Protein AF-A0A8S0H590-F1 (afdb_monomer_lite)

Structure (mmCIF, N/CA/C/O backbone):
data_AF-A0A8S0H590-F1
#
_entry.id   AF-A0A8S0H590-F1
#
loop_
_atom_site.group_PDB
_atom_site.id
_atom_site.type_symbol
_atom_site.label_atom_id
_atom_site.label_alt_id
_atom_site.label_comp_id
_atom_site.label_asym_id
_atom_site.label_entity_id
_atom_site.label_seq_id
_atom_site.pdbx_PDB_ins_code
_atom_site.Cartn_x
_atom_site.Cartn_y
_atom_site.Cartn_z
_atom_site.occupancy
_atom_site.B_iso_or_equiv
_atom_site.auth_seq_id
_atom_site.auth_comp_id
_atom_site.auth_asym_id
_atom_site.auth_atom_id
_atom_site.pdbx_PDB_model_num
ATOM 1 N N . MET A 1 1 ? -20.972 7.031 -1.057 1.00 81.00 1 MET A N 1
ATOM 2 C CA . MET A 1 1 ? -20.078 8.206 -1.105 1.00 81.00 1 MET A CA 1
ATOM 3 C C . MET A 1 1 ? -18.812 7.769 -1.802 1.00 81.00 1 MET A C 1
ATOM 5 O O . MET A 1 1 ? -18.299 6.715 -1.454 1.00 81.00 1 MET A O 1
ATOM 9 N N . GLU A 1 2 ? -18.355 8.531 -2.787 1.00 91.00 2 GLU A N 1
ATOM 10 C CA . GLU A 1 2 ? -17.164 8.202 -3.570 1.00 91.00 2 GLU A CA 1
ATOM 11 C C . GLU A 1 2 ? -16.095 9.265 -3.342 1.00 91.00 2 GLU A C 1
ATOM 13 O O . GLU A 1 2 ? -16.394 10.459 -3.308 1.00 91.00 2 GLU A O 1
ATOM 18 N N . VAL A 1 3 ? -14.852 8.824 -3.176 1.00 94.25 3 VAL A N 1
ATOM 19 C CA . VAL A 1 3 ? -13.685 9.692 -3.010 1.00 94.25 3 VAL A CA 1
ATOM 20 C C . VAL A 1 3 ? -12.567 9.208 -3.921 1.00 94.25 3 VAL A C 1
ATOM 22 O O . VAL A 1 3 ? -12.471 8.018 -4.210 1.00 94.25 3 VAL A O 1
ATOM 25 N N . ARG A 1 4 ? -11.731 10.136 -4.392 1.00 93.62 4 ARG A N 1
ATOM 26 C CA . ARG A 1 4 ? -10.612 9.826 -5.298 1.00 93.62 4 ARG A CA 1
ATOM 27 C C . ARG A 1 4 ? -9.286 9.621 -4.572 1.00 93.62 4 ARG A C 1
ATOM 29 O O . ARG A 1 4 ? -8.408 8.960 -5.106 1.00 93.62 4 ARG A O 1
ATOM 36 N N . GLU A 1 5 ? -9.168 10.163 -3.363 1.00 94.50 5 GLU A N 1
ATOM 37 C CA . GLU A 1 5 ? -7.931 10.177 -2.586 1.00 94.50 5 GLU A CA 1
ATOM 38 C C . GLU A 1 5 ? -8.066 9.338 -1.313 1.00 94.50 5 GLU A C 1
ATOM 40 O O . GLU A 1 5 ? -9.055 9.445 -0.579 1.00 94.50 5 GLU A O 1
ATOM 45 N N . TRP A 1 6 ? -7.032 8.554 -0.998 1.00 94.75 6 TRP A N 1
ATOM 46 C CA . TRP A 1 6 ? -7.009 7.708 0.201 1.00 94.75 6 TRP A CA 1
ATOM 47 C C . TRP A 1 6 ? -7.089 8.520 1.494 1.00 94.75 6 TRP A C 1
ATOM 49 O O . TRP A 1 6 ? -7.806 8.144 2.418 1.00 94.75 6 TRP A O 1
ATOM 59 N N . ASN A 1 7 ? -6.423 9.676 1.539 1.00 93.69 7 ASN A N 1
ATOM 60 C CA . ASN A 1 7 ? -6.464 10.564 2.702 1.00 93.69 7 ASN A CA 1
ATOM 61 C C . ASN A 1 7 ? -7.891 11.023 3.020 1.00 93.69 7 ASN A C 1
ATOM 63 O O . ASN A 1 7 ? -8.284 11.031 4.185 1.00 93.69 7 ASN A O 1
ATOM 67 N N . SER A 1 8 ? -8.689 11.327 1.994 1.00 95.44 8 SER A N 1
ATOM 68 C CA . SER A 1 8 ? -10.102 11.662 2.170 1.00 95.44 8 SER A CA 1
ATOM 69 C C . SER A 1 8 ? -10.893 10.470 2.705 1.00 95.44 8 SER A C 1
ATOM 71 O O . SER A 1 8 ? -11.675 10.638 3.637 1.00 95.44 8 SER A O 1
ATOM 73 N N . ALA A 1 9 ? -10.653 9.260 2.185 1.00 96.50 9 ALA A N 1
ATOM 74 C CA . ALA A 1 9 ? -11.293 8.049 2.701 1.00 96.50 9 ALA A CA 1
ATOM 75 C C . ALA A 1 9 ? -10.997 7.841 4.198 1.00 96.50 9 ALA A C 1
ATOM 77 O O . ALA A 1 9 ? -11.909 7.565 4.976 1.00 96.50 9 ALA A O 1
ATOM 78 N N . PHE A 1 10 ? -9.744 8.033 4.627 1.00 96.69 10 PHE A N 1
ATOM 79 C CA . PHE A 1 10 ? -9.360 7.887 6.033 1.00 96.69 10 PHE A CA 1
ATOM 80 C C . PHE A 1 10 ? -10.009 8.929 6.945 1.00 96.69 10 PHE A C 1
ATOM 82 O O . PHE A 1 10 ? -10.414 8.580 8.054 1.00 96.69 10 PHE A O 1
ATOM 89 N N . SER A 1 11 ? -10.139 10.183 6.504 1.00 96.00 11 SER A N 1
ATOM 90 C CA . SER A 1 11 ? -10.855 11.209 7.274 1.00 96.00 11 SER A CA 1
ATOM 91 C C . SER A 1 11 ? -12.309 10.810 7.528 1.00 96.00 11 SER A C 1
ATOM 93 O O . SER A 1 11 ? -12.763 10.849 8.668 1.00 96.00 11 SER A O 1
ATOM 95 N N . LEU A 1 12 ? -13.002 10.302 6.507 1.00 97.12 12 LEU A N 1
ATOM 96 C CA . LEU A 1 12 ? -14.402 9.878 6.628 1.00 97.12 12 LEU A CA 1
ATOM 97 C C . LEU A 1 12 ? -14.575 8.689 7.590 1.00 97.12 12 LEU A C 1
ATOM 99 O O . LEU A 1 12 ? -15.543 8.637 8.350 1.00 97.12 12 LEU A O 1
ATOM 103 N N . VAL A 1 13 ? -13.625 7.747 7.606 1.00 97.19 13 VAL A N 1
ATOM 104 C CA . VAL A 1 13 ? -13.626 6.642 8.584 1.00 97.19 13 VAL A CA 1
ATOM 105 C C . VAL A 1 13 ? -13.418 7.163 10.009 1.00 97.19 13 VAL A C 1
ATOM 107 O O . VAL A 1 13 ? -14.128 6.731 10.918 1.00 97.19 13 VAL A O 1
ATOM 110 N N . ARG A 1 14 ? -12.500 8.119 10.222 1.00 96.50 14 ARG A N 1
ATOM 111 C CA . ARG A 1 14 ? -12.290 8.741 11.547 1.00 96.50 14 ARG A CA 1
ATOM 112 C C . ARG A 1 14 ? -13.541 9.458 12.052 1.00 96.50 14 ARG A C 1
ATOM 114 O O . ARG A 1 14 ? -13.848 9.395 13.241 1.00 96.50 14 ARG A O 1
ATOM 121 N N . GLU A 1 15 ? -14.288 10.073 11.144 1.00 96.81 15 GLU A N 1
ATOM 122 C CA . GLU A 1 15 ? -15.576 10.722 11.416 1.00 96.81 15 GLU A CA 1
ATOM 123 C C . GLU A 1 15 ? -16.737 9.729 11.598 1.00 96.81 15 GLU A C 1
ATOM 125 O O . GLU A 1 15 ? -17.878 10.136 11.809 1.00 96.81 15 GLU A O 1
ATOM 130 N N . ARG A 1 16 ? -16.458 8.417 11.581 1.00 96.44 16 ARG A N 1
ATOM 131 C CA . ARG A 1 16 ? -17.433 7.327 11.762 1.00 96.44 16 ARG A CA 1
ATOM 132 C C . ARG A 1 16 ? -18.511 7.270 10.678 1.00 96.44 16 ARG A C 1
ATOM 134 O O . ARG A 1 16 ? -19.585 6.719 10.909 1.00 96.44 16 ARG A O 1
ATOM 141 N N . LEU A 1 17 ? -18.216 7.782 9.485 1.00 96.81 17 LEU A N 1
ATOM 142 C CA . LEU A 1 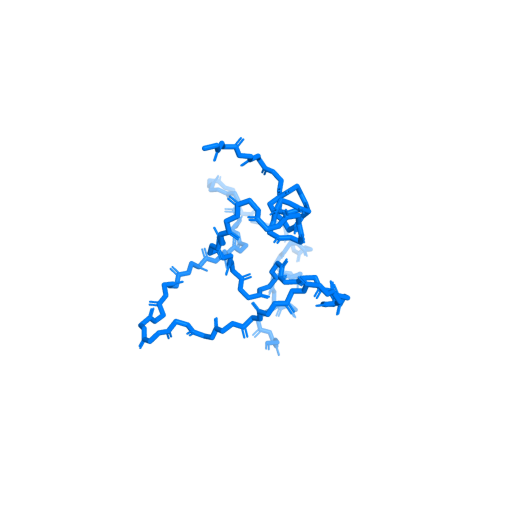17 ? -19.137 7.744 8.347 1.00 96.81 17 LEU A CA 1
ATOM 143 C C . LEU A 1 17 ? -19.124 6.394 7.609 1.00 96.81 17 LEU A C 1
ATOM 145 O O . LEU A 1 17 ? -19.947 6.173 6.722 1.00 96.81 17 LEU A O 1
ATOM 149 N N . GLY A 1 18 ? -18.212 5.481 7.962 1.00 95.38 18 GLY A N 1
ATOM 150 C CA . GLY A 1 18 ? -18.169 4.129 7.409 1.00 95.38 18 GLY A CA 1
ATOM 151 C C . GLY A 1 18 ? -16.824 3.429 7.590 1.00 95.38 18 GLY A C 1
ATOM 152 O O . GLY A 1 18 ? -16.037 3.771 8.471 1.00 95.38 18 GLY A O 1
ATOM 153 N N . VAL A 1 19 ? -16.575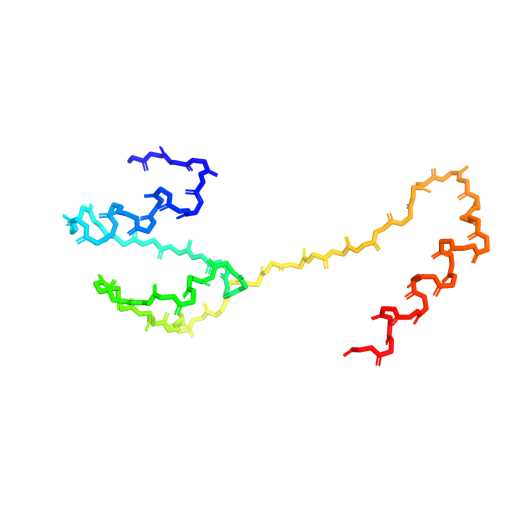 2.445 6.725 1.00 96.06 19 VAL A N 1
ATOM 154 C CA . VAL A 1 19 ? -15.318 1.689 6.603 1.00 96.06 19 VAL A CA 1
ATOM 155 C C . VAL A 1 19 ? -14.854 1.702 5.147 1.00 96.06 19 VAL A C 1
ATOM 157 O O . VAL A 1 19 ? -15.651 1.959 4.246 1.00 96.06 19 VAL A O 1
ATOM 160 N N . THR A 1 20 ? -13.575 1.421 4.903 1.00 95.12 20 THR A N 1
ATOM 161 C CA . THR A 1 20 ? -13.019 1.344 3.545 1.00 95.12 20 THR A CA 1
ATOM 162 C C . THR A 1 20 ? -12.022 0.194 3.422 1.00 95.12 20 THR A C 1
ATOM 164 O O . THR A 1 20 ? -11.434 -0.223 4.420 1.00 95.12 20 THR A O 1
ATOM 167 N N . LEU A 1 21 ? -11.827 -0.294 2.197 1.00 94.00 21 LEU A N 1
ATOM 168 C CA . LEU A 1 21 ? -10.771 -1.237 1.833 1.00 94.00 21 LEU A CA 1
ATOM 169 C C . LEU A 1 21 ? -9.673 -0.482 1.094 1.00 94.00 21 LEU A C 1
ATOM 171 O O . LEU A 1 21 ? -9.962 0.325 0.211 1.00 94.00 21 LEU A O 1
ATOM 175 N N . VAL A 1 22 ? -8.421 -0.739 1.458 1.00 92.88 22 VAL A N 1
ATOM 176 C CA . VAL A 1 22 ? -7.257 -0.081 0.860 1.00 92.88 22 VAL A CA 1
ATOM 177 C C . VAL A 1 22 ? -6.116 -1.080 0.686 1.00 92.88 22 VAL A C 1
ATOM 179 O O . VAL A 1 22 ? -6.022 -2.019 1.481 1.00 92.88 22 VAL A O 1
ATOM 182 N N . PRO A 1 23 ? -5.224 -0.888 -0.300 1.00 92.88 23 PRO A N 1
ATOM 183 C CA . PRO A 1 23 ? -3.966 -1.618 -0.335 1.00 92.88 23 PRO A CA 1
ATOM 184 C C . PRO A 1 23 ? -3.159 -1.357 0.942 1.00 92.88 23 PRO A C 1
ATOM 186 O O . PRO A 1 23 ? -3.134 -0.241 1.463 1.00 92.88 23 PRO A O 1
ATOM 189 N N . GLN A 1 24 ? -2.448 -2.368 1.434 1.00 91.81 24 GLN A N 1
ATOM 190 C CA . GLN A 1 24 ? -1.636 -2.232 2.647 1.00 91.81 24 GLN A CA 1
ATOM 191 C C . GLN A 1 24 ? -0.596 -1.102 2.533 1.00 91.81 24 GLN A C 1
ATOM 193 O O . GLN A 1 24 ? -0.350 -0.388 3.506 1.00 91.81 24 GLN A O 1
ATOM 198 N N . SER A 1 25 ? -0.038 -0.896 1.334 1.00 90.88 25 SER A N 1
ATOM 199 C CA . SER A 1 25 ? 0.947 0.151 1.033 1.00 90.88 25 SER A CA 1
ATOM 200 C C . SER A 1 25 ? 0.413 1.578 1.180 1.00 90.88 25 SER A C 1
ATOM 202 O O . SER A 1 25 ? 1.202 2.507 1.326 1.00 90.88 25 SER A O 1
ATOM 204 N N . THR A 1 26 ? -0.908 1.775 1.173 1.00 93.31 26 THR A N 1
ATOM 205 C CA . THR A 1 26 ? -1.522 3.103 1.304 1.00 93.31 26 THR A CA 1
ATOM 206 C C . THR A 1 26 ? -1.981 3.402 2.730 1.00 93.31 26 THR A C 1
ATOM 208 O O . THR A 1 26 ? -2.581 4.450 2.966 1.00 93.31 26 THR A O 1
ATOM 211 N N . LEU A 1 27 ? -1.767 2.488 3.686 1.00 94.12 27 LEU A N 1
ATOM 212 C CA . LEU A 1 27 ? -2.138 2.718 5.081 1.00 94.12 27 LEU A CA 1
ATOM 213 C C . LEU A 1 27 ? -1.368 3.920 5.652 1.00 94.12 27 LEU A C 1
ATOM 215 O O . LEU A 1 27 ? -0.150 4.004 5.485 1.00 94.12 27 LEU A O 1
ATOM 219 N N . PRO A 1 28 ? -2.037 4.826 6.386 1.00 94.12 28 PRO A N 1
ATOM 220 C CA . PRO A 1 28 ? -1.364 5.976 6.962 1.00 94.12 28 PRO A CA 1
ATOM 221 C C . PRO A 1 28 ? -0.431 5.525 8.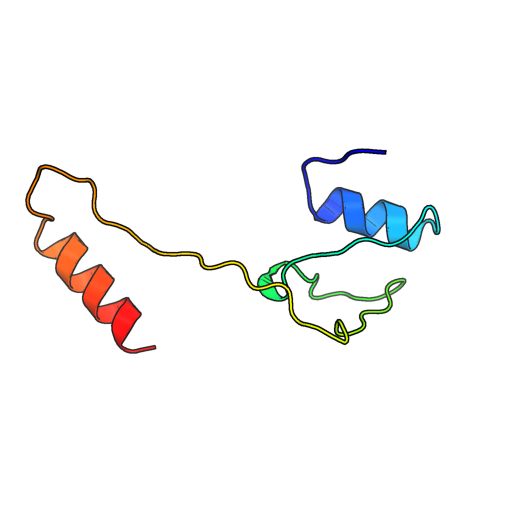088 1.00 94.12 28 PRO A C 1
ATOM 223 O O . PRO A 1 28 ? -0.758 4.624 8.868 1.00 94.12 28 PRO A O 1
ATOM 226 N N . VAL A 1 29 ? 0.714 6.199 8.212 1.00 93.75 29 VAL A N 1
ATOM 227 C CA . VAL A 1 29 ? 1.665 5.965 9.310 1.00 93.75 29 VAL A CA 1
ATOM 228 C C . VAL A 1 29 ? 0.981 6.223 10.658 1.00 93.75 29 VAL A C 1
ATOM 230 O O . VAL A 1 29 ? 1.028 5.378 11.552 1.00 93.75 29 VAL A O 1
ATOM 233 N N . GLN A 1 30 ? 0.263 7.347 10.775 1.00 93.19 30 GLN A N 1
ATOM 234 C CA . GLN A 1 30 ? -0.519 7.689 11.962 1.00 93.19 30 GLN A CA 1
ATOM 235 C C . GLN A 1 30 ? -1.928 7.097 11.895 1.00 93.19 30 GLN A C 1
ATOM 237 O O . GLN A 1 30 ? -2.754 7.467 11.054 1.00 93.19 30 GLN A O 1
ATOM 242 N N . ARG A 1 31 ? -2.210 6.185 12.827 1.00 94.62 31 ARG A N 1
ATOM 243 C CA . ARG A 1 31 ? -3.453 5.399 12.872 1.00 94.62 31 ARG A CA 1
ATOM 244 C C . ARG A 1 31 ? -4.396 5.796 14.005 1.00 94.62 31 ARG A C 1
ATOM 246 O O . ARG A 1 31 ? -5.384 5.112 14.238 1.00 94.62 31 ARG A O 1
ATOM 253 N N . GLU A 1 32 ? -4.135 6.904 14.694 1.00 95.94 32 GLU A N 1
ATOM 254 C CA . GLU A 1 32 ? -5.075 7.440 15.682 1.00 95.94 32 GLU A CA 1
ATOM 255 C C . GLU A 1 32 ? -6.455 7.665 15.047 1.00 95.94 32 GLU A C 1
ATOM 257 O O . GLU A 1 32 ? -6.579 8.197 13.936 1.00 95.94 32 GLU A O 1
ATOM 262 N N . GLY A 1 33 ? -7.493 7.190 15.737 1.00 95.50 33 GLY A N 1
ATOM 263 C CA . GLY A 1 33 ? -8.871 7.208 15.244 1.00 95.50 33 GLY A CA 1
ATOM 264 C C . GLY A 1 33 ? -9.193 6.164 14.166 1.00 95.50 33 GLY A C 1
ATOM 265 O O . GLY A 1 33 ? -10.320 6.150 13.682 1.00 95.50 33 GLY A O 1
ATOM 266 N N . LEU A 1 34 ? -8.253 5.285 13.799 1.00 96.81 34 LEU A N 1
ATOM 267 C CA . LEU A 1 34 ? -8.458 4.199 12.838 1.00 96.81 34 LEU A CA 1
ATOM 268 C C . LEU A 1 34 ? -8.198 2.836 13.485 1.00 96.81 34 LEU A C 1
ATOM 270 O O . LEU A 1 34 ? -7.325 2.678 14.338 1.00 96.81 34 LEU A O 1
ATOM 274 N N . ARG A 1 35 ? -8.928 1.821 13.025 1.00 96.38 35 ARG A N 1
ATOM 275 C CA . ARG A 1 35 ? -8.629 0.414 13.302 1.00 96.38 35 ARG A CA 1
ATOM 276 C C . ARG A 1 35 ? -8.436 -0.298 11.973 1.00 96.38 35 ARG A C 1
ATOM 278 O O . ARG A 1 35 ? -9.312 -0.240 11.119 1.00 96.38 35 ARG A O 1
ATOM 285 N N . VAL A 1 36 ? -7.286 -0.941 11.814 1.00 95.62 36 VAL A N 1
ATOM 286 C CA . VAL A 1 36 ? -6.944 -1.718 10.621 1.00 95.62 36 VAL A CA 1
ATOM 287 C C . VAL A 1 36 ? -7.129 -3.190 10.951 1.00 95.62 36 VAL A C 1
ATOM 289 O O . VAL A 1 36 ? -6.730 -3.635 12.027 1.00 95.62 36 VAL A O 1
ATOM 292 N N . LEU A 1 37 ? -7.764 -3.917 10.043 1.00 95.19 37 LEU A N 1
ATOM 293 C CA . LEU A 1 37 ? -7.984 -5.352 10.130 1.00 95.19 37 LEU A CA 1
ATOM 294 C C . LEU A 1 37 ? -7.575 -5.959 8.795 1.00 95.19 37 LEU A C 1
ATOM 296 O O . LEU A 1 37 ? -7.828 -5.366 7.745 1.00 95.19 37 LEU A O 1
ATOM 300 N N . GLU A 1 38 ? -6.952 -7.126 8.847 1.00 93.31 38 GLU A N 1
ATOM 301 C CA . GLU A 1 38 ? -6.688 -7.906 7.646 1.00 93.31 38 GLU A CA 1
ATOM 302 C C . GLU A 1 38 ? -7.988 -8.520 7.126 1.00 93.31 38 GLU A C 1
ATOM 304 O O . GLU A 1 38 ? -8.898 -8.856 7.891 1.00 93.31 38 GLU A O 1
ATOM 309 N N . LEU A 1 39 ? -8.080 -8.652 5.804 1.00 93.88 39 LEU A N 1
ATOM 310 C CA . LEU A 1 39 ? -9.175 -9.379 5.182 1.00 93.88 39 LEU A CA 1
ATOM 311 C C . LEU A 1 39 ? -8.976 -10.878 5.394 1.00 93.88 39 LEU A C 1
ATOM 313 O O . LEU A 1 39 ? -7.872 -11.389 5.239 1.00 93.88 39 LEU A O 1
ATOM 317 N N . SER A 1 40 ? -10.063 -11.599 5.673 1.00 93.94 40 SER A N 1
ATOM 318 C CA . SER A 1 40 ? -10.038 -13.066 5.759 1.00 93.94 40 SER A CA 1
ATOM 319 C C . SER A 1 40 ? -9.619 -13.726 4.443 1.00 93.94 40 SER A C 1
ATOM 321 O O . SER A 1 40 ? -9.090 -14.834 4.440 1.00 93.94 40 SER A O 1
ATOM 323 N N . THR A 1 41 ? -9.858 -13.053 3.319 1.00 94.25 41 THR A N 1
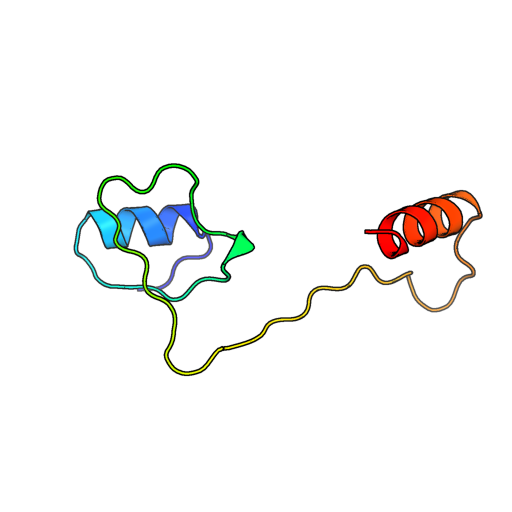ATOM 324 C CA . THR A 1 41 ? -9.352 -13.428 2.000 1.00 94.25 41 THR A CA 1
ATOM 325 C C . THR A 1 41 ? -8.712 -12.199 1.373 1.00 94.25 41 THR A C 1
ATOM 327 O O . THR A 1 41 ? -9.378 -11.177 1.198 1.00 94.25 41 THR A O 1
ATOM 330 N N . GLY A 1 42 ? -7.417 -12.293 1.073 1.00 88.69 42 GLY A N 1
ATOM 331 C CA . GLY A 1 42 ? -6.663 -11.211 0.449 1.00 88.69 42 GLY A CA 1
ATOM 332 C C . GLY A 1 42 ? -7.225 -10.851 -0.924 1.00 88.69 42 GLY A C 1
ATOM 333 O O . GLY A 1 42 ? -7.600 -11.725 -1.706 1.00 88.69 42 GLY A O 1
ATOM 334 N N . VAL A 1 43 ? -7.284 -9.551 -1.209 1.00 91.31 43 VAL A N 1
ATOM 335 C CA . VAL A 1 43 ? -7.551 -9.027 -2.551 1.00 91.31 43 VAL A CA 1
ATOM 336 C C . VAL A 1 43 ? -6.256 -8.395 -3.038 1.00 91.31 43 VAL A C 1
ATOM 338 O O . VAL A 1 43 ? -5.882 -7.308 -2.600 1.00 91.31 43 VAL A O 1
ATOM 341 N N . GLU A 1 44 ? -5.560 -9.116 -3.907 1.00 87.00 44 GLU A N 1
ATOM 342 C CA . GLU A 1 44 ? -4.245 -8.740 -4.417 1.00 87.00 44 GLU A CA 1
ATOM 343 C C . GLU A 1 44 ? -4.377 -7.734 -5.566 1.00 87.00 44 GLU A C 1
ATOM 345 O O . GLU A 1 44 ? -5.252 -7.847 -6.433 1.00 87.00 44 GLU A O 1
ATOM 350 N N . ARG A 1 45 ? -3.482 -6.744 -5.587 1.00 85.19 45 ARG A N 1
ATOM 351 C CA . ARG A 1 45 ? -3.297 -5.855 -6.735 1.00 85.19 45 ARG A CA 1
ATOM 352 C C . ARG A 1 45 ? -1.816 -5.750 -7.047 1.00 85.19 45 ARG A C 1
ATOM 354 O O . ARG A 1 45 ? -1.055 -5.201 -6.256 1.00 85.19 45 ARG A O 1
ATOM 361 N N . GLU A 1 46 ? -1.449 -6.202 -8.235 1.00 87.38 46 GLU A N 1
ATOM 362 C CA . GLU A 1 46 ? -0.074 -6.150 -8.712 1.00 87.38 46 GLU A CA 1
ATOM 363 C C . GLU A 1 46 ? 0.223 -4.797 -9.364 1.00 87.38 46 GLU A C 1
ATOM 365 O O . GLU A 1 46 ? -0.541 -4.289 -10.193 1.00 87.38 46 GLU A O 1
ATOM 370 N N . PHE A 1 47 ? 1.348 -4.207 -8.969 1.00 84.31 47 PHE A N 1
ATOM 371 C CA . PHE A 1 47 ? 1.922 -3.032 -9.607 1.00 84.31 47 PHE A CA 1
ATOM 372 C C . PHE A 1 47 ? 3.266 -3.428 -10.196 1.00 84.31 47 PHE A C 1
ATOM 374 O O . PHE A 1 47 ? 4.084 -4.041 -9.519 1.00 84.31 47 PHE A O 1
ATOM 381 N N . ALA A 1 48 ? 3.491 -3.049 -11.448 1.00 83.88 48 ALA A N 1
ATOM 382 C CA . ALA A 1 48 ? 4.732 -3.326 -12.147 1.00 83.88 48 ALA A CA 1
ATOM 383 C C . ALA A 1 48 ? 5.286 -2.041 -12.751 1.00 83.88 48 ALA A C 1
ATOM 385 O O . ALA A 1 48 ? 4.538 -1.179 -13.224 1.00 83.88 48 ALA A O 1
ATOM 386 N N . LEU A 1 49 ? 6.610 -1.939 -12.767 1.00 84.19 49 LEU A N 1
ATOM 387 C CA . LEU A 1 49 ? 7.307 -0.978 -13.600 1.00 84.19 49 LEU A CA 1
ATOM 388 C C . LEU A 1 49 ? 7.549 -1.628 -14.964 1.00 84.19 49 LEU A C 1
ATOM 390 O O . LEU A 1 49 ? 8.207 -2.658 -15.054 1.00 84.19 49 LEU A O 1
ATOM 394 N N . VAL A 1 50 ? 6.996 -1.039 -16.023 1.00 83.62 50 VAL A N 1
ATOM 395 C CA . VAL A 1 50 ? 7.036 -1.621 -17.370 1.00 83.62 50 VAL A CA 1
ATOM 396 C C . VAL A 1 50 ? 7.696 -0.639 -18.330 1.00 83.62 50 VAL A C 1
ATOM 398 O O . VAL A 1 50 ? 7.333 0.538 -18.377 1.00 83.62 50 VAL A O 1
ATOM 401 N N . ALA A 1 51 ? 8.671 -1.119 -19.105 1.00 84.19 51 ALA A N 1
ATOM 402 C CA . ALA A 1 51 ? 9.284 -0.328 -20.165 1.00 84.19 51 ALA A CA 1
ATOM 403 C C . ALA A 1 51 ? 8.269 -0.044 -21.286 1.00 84.19 51 ALA A C 1
ATOM 405 O O . ALA A 1 51 ? 7.440 -0.891 -21.621 1.00 84.19 51 ALA A O 1
ATOM 406 N N . ALA A 1 52 ? 8.339 1.149 -21.883 1.00 86.31 52 ALA A N 1
ATOM 407 C CA . ALA A 1 52 ? 7.460 1.503 -22.993 1.00 86.31 52 ALA A CA 1
ATOM 408 C C . ALA A 1 52 ? 7.639 0.513 -24.164 1.00 86.31 52 ALA A C 1
ATOM 410 O O . ALA A 1 52 ? 8.778 0.225 -24.545 1.00 86.31 52 ALA A O 1
ATOM 411 N N . PRO A 1 53 ? 6.546 -0.000 -24.755 1.00 86.12 53 PRO A N 1
ATOM 412 C CA . PRO A 1 53 ? 6.644 -0.971 -25.835 1.00 86.12 53 PRO A CA 1
ATOM 413 C C . PRO A 1 53 ? 7.196 -0.328 -27.116 1.00 86.12 53 PRO A C 1
ATOM 415 O O . PRO A 1 53 ? 7.009 0.861 -27.369 1.00 86.12 53 PRO A O 1
ATOM 418 N N . GLY A 1 54 ? 7.840 -1.136 -27.964 1.00 87.31 54 GLY A N 1
ATOM 419 C CA . GLY A 1 54 ? 8.244 -0.730 -29.318 1.00 87.31 54 GLY A CA 1
ATOM 420 C C . GLY A 1 54 ? 9.574 0.021 -29.425 1.00 87.31 54 GLY A C 1
ATOM 421 O O . GLY A 1 54 ? 9.939 0.441 -30.522 1.00 87.31 54 GLY A O 1
ATOM 422 N N . ARG A 1 55 ? 10.324 0.174 -28.329 1.00 84.31 55 ARG A N 1
ATOM 423 C CA . ARG A 1 55 ? 11.690 0.710 -28.348 1.00 84.31 55 ARG A CA 1
ATOM 424 C C . ARG A 1 55 ? 12.550 0.006 -27.306 1.00 84.31 55 ARG A C 1
ATOM 426 O O . ARG A 1 55 ? 12.083 -0.275 -26.209 1.00 84.31 55 ARG A O 1
ATOM 433 N N . GLU A 1 56 ? 13.815 -0.228 -27.637 1.00 85.81 56 GLU A N 1
ATOM 434 C CA . GLU A 1 56 ? 14.795 -0.690 -26.658 1.00 85.81 56 GLU A CA 1
ATOM 435 C C . GLU A 1 56 ? 14.995 0.373 -25.564 1.00 85.81 56 GLU A C 1
ATOM 437 O O . GLU A 1 56 ? 15.172 1.566 -25.847 1.00 85.81 56 GLU A O 1
ATOM 442 N N . SER A 1 57 ? 14.917 -0.053 -24.304 1.00 86.94 57 SER A N 1
ATOM 443 C CA . SER A 1 57 ? 15.168 0.808 -23.152 1.00 86.94 57 SER A CA 1
ATOM 444 C C . SER A 1 57 ? 16.635 1.238 -23.134 1.00 86.94 57 SER A C 1
ATOM 446 O O . SER A 1 57 ? 17.526 0.472 -23.491 1.00 86.94 57 SER A O 1
ATOM 448 N N . SER A 1 58 ? 16.910 2.481 -22.727 1.00 91.50 58 SER A N 1
ATOM 449 C CA . SER A 1 58 ? 18.297 2.945 -22.619 1.00 91.50 58 SER A CA 1
ATOM 450 C C . SER A 1 58 ? 19.048 2.177 -21.529 1.00 91.50 58 SER A C 1
ATOM 452 O O . SER A 1 58 ? 18.439 1.669 -20.586 1.00 91.50 58 SER A O 1
ATOM 454 N N . VAL A 1 59 ? 20.382 2.172 -21.604 1.00 92.56 59 VAL A N 1
ATOM 455 C CA . VAL A 1 59 ? 21.240 1.519 -20.599 1.00 92.56 59 VAL A CA 1
ATOM 456 C C . VAL A 1 59 ? 20.951 1.993 -19.169 1.00 92.56 59 VAL A C 1
ATOM 458 O O . VAL A 1 59 ? 21.000 1.199 -18.241 1.00 92.56 59 VAL A O 1
ATOM 461 N N . LEU A 1 60 ? 20.579 3.266 -18.983 1.00 93.19 60 LEU A N 1
ATOM 462 C CA . LEU A 1 60 ? 20.226 3.808 -17.666 1.00 93.19 60 LEU A CA 1
ATOM 463 C C . LEU A 1 60 ? 18.890 3.265 -17.153 1.00 93.19 60 LEU A C 1
ATOM 465 O O . LEU A 1 60 ? 18.761 3.001 -15.962 1.00 93.19 60 LEU A O 1
ATOM 469 N N . VAL A 1 61 ? 17.904 3.087 -18.039 1.00 91.19 61 VAL A N 1
ATOM 470 C CA . VAL A 1 61 ? 16.619 2.476 -17.670 1.00 91.19 61 VAL A CA 1
ATOM 471 C C . VAL A 1 61 ? 16.831 1.010 -17.310 1.00 91.19 61 VAL A C 1
ATOM 473 O O . VAL A 1 61 ? 16.304 0.568 -16.299 1.00 91.19 61 VAL A O 1
ATOM 476 N N . GLN A 1 62 ? 17.632 0.275 -18.085 1.00 89.12 62 GLN A N 1
ATOM 477 C CA . GLN A 1 62 ? 17.960 -1.121 -17.778 1.00 89.12 62 GLN A CA 1
ATOM 478 C C . GLN A 1 62 ? 18.696 -1.243 -16.442 1.00 89.12 62 GLN A C 1
ATOM 480 O O . GLN A 1 62 ? 18.274 -2.020 -15.597 1.00 89.12 62 GLN A O 1
ATOM 485 N N . ALA A 1 63 ? 19.722 -0.415 -16.212 1.00 91.50 63 ALA A N 1
ATOM 486 C CA . ALA A 1 63 ? 20.442 -0.392 -14.942 1.00 91.50 63 ALA A CA 1
ATOM 487 C C . ALA A 1 63 ? 19.503 -0.109 -13.759 1.00 91.50 63 ALA A C 1
ATOM 489 O O . ALA A 1 63 ? 19.569 -0.803 -12.750 1.00 91.50 63 ALA A O 1
ATOM 490 N N . PHE A 1 64 ? 18.592 0.862 -13.892 1.00 91.12 64 PHE A N 1
ATOM 491 C CA . PHE A 1 64 ? 17.593 1.151 -12.863 1.00 91.12 64 PHE A CA 1
ATOM 492 C C . PHE A 1 64 ? 16.647 -0.032 -12.615 1.00 91.12 64 PHE A C 1
ATOM 494 O O . PHE A 1 64 ? 16.416 -0.385 -11.462 1.00 91.12 64 PHE A O 1
ATOM 501 N N . LEU A 1 65 ? 16.135 -0.676 -13.670 1.00 88.44 65 LEU A N 1
ATOM 502 C CA . LEU A 1 65 ? 15.290 -1.867 -13.528 1.00 88.44 65 LEU A CA 1
ATOM 503 C C . LEU A 1 65 ? 16.030 -2.999 -12.806 1.00 88.44 65 LEU A C 1
ATOM 505 O O . LEU A 1 65 ? 15.481 -3.552 -11.861 1.00 88.44 65 LEU A O 1
ATOM 509 N N . SER A 1 66 ? 17.289 -3.266 -13.162 1.00 88.25 66 SER A N 1
ATOM 510 C CA . SER A 1 66 ? 18.107 -4.266 -12.468 1.00 88.25 66 SER A CA 1
ATOM 511 C C . SER A 1 66 ? 18.284 -3.942 -10.985 1.00 88.25 66 SER A C 1
ATOM 513 O O . SER A 1 66 ? 18.177 -4.840 -10.160 1.00 88.25 66 SER A O 1
ATOM 515 N N . THR A 1 67 ? 18.462 -2.666 -10.611 1.00 89.19 67 THR A N 1
ATOM 516 C CA . THR A 1 67 ? 18.536 -2.310 -9.181 1.00 89.19 67 THR A CA 1
ATOM 517 C C . THR A 1 67 ? 17.239 -2.562 -8.417 1.00 89.19 67 THR A C 1
ATOM 519 O O . THR A 1 67 ? 17.289 -2.700 -7.203 1.00 89.19 67 THR A O 1
ATOM 522 N N . LEU A 1 68 ? 16.084 -2.600 -9.090 1.00 85.06 68 LEU A N 1
ATOM 523 C CA . LEU A 1 68 ? 14.791 -2.861 -8.453 1.00 85.06 68 LEU A CA 1
ATOM 524 C C . LEU A 1 68 ? 14.475 -4.356 -8.331 1.00 85.06 68 LEU A C 1
ATOM 526 O O . LEU A 1 68 ? 13.696 -4.717 -7.459 1.00 85.06 68 LEU A O 1
ATOM 530 N N . GLU A 1 69 ? 15.058 -5.207 -9.179 1.00 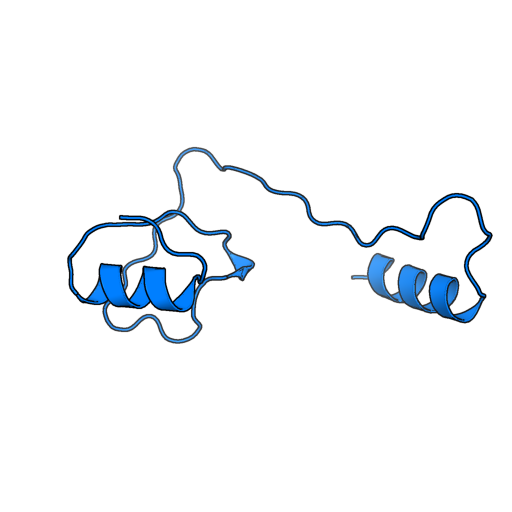76.94 69 GLU A N 1
ATOM 531 C CA . GLU A 1 69 ? 14.896 -6.671 -9.122 1.00 76.94 69 GLU A CA 1
ATOM 532 C C . GLU A 1 69 ? 15.697 -7.323 -7.979 1.00 76.94 69 GLU A C 1
ATOM 534 O O . GLU A 1 69 ? 15.437 -8.467 -7.617 1.00 76.94 69 GLU A O 1
ATOM 539 N N . GLU A 1 70 ? 16.672 -6.609 -7.406 1.00 64.50 70 GLU A N 1
ATOM 540 C CA . GLU A 1 70 ? 17.514 -7.083 -6.296 1.00 64.50 70 GLU A CA 1
ATOM 541 C C . GLU A 1 70 ? 16.885 -6.889 -4.897 1.00 64.50 70 GLU A C 1
ATOM 543 O O . GLU A 1 70 ? 17.470 -7.330 -3.903 1.00 64.50 70 GLU A O 1
ATOM 548 N N . PHE A 1 71 ? 15.713 -6.248 -4.807 1.00 52.88 71 PHE A N 1
ATOM 549 C CA . PHE A 1 71 ? 14.950 -6.024 -3.567 1.00 52.88 71 PHE A CA 1
ATOM 550 C C . PHE A 1 71 ? 13.705 -6.912 -3.484 1.00 52.88 71 PHE A C 1
ATOM 552 O O . PHE A 1 71 ? 13.317 -7.235 -2.336 1.00 52.88 71 PHE A O 1
#

pLDDT: mean 90.61, std 7.15, range [52.88, 97.19]

Sequence (71 aa):
MEVREWNSAFSLVRERLGVTLVPQSTLPVQREGLRVLELSTGVEREFALVAAPGRESSVLVQAFLSTLEEF

Secondary structure (DSSP, 8-state):
---SSHHHHHHHHHTTS------GGG--S--TT------SS---------PPTTSPPPHHHHHHHHHHHT-

Foldseek 3Di:
DDDDDPVVVLVCVLVVVDDDDDDPVRDDPDQVSHDDDDDPDDDDDDDDDDDDPDDDDDPVVVVVVVVVVVD

Radiu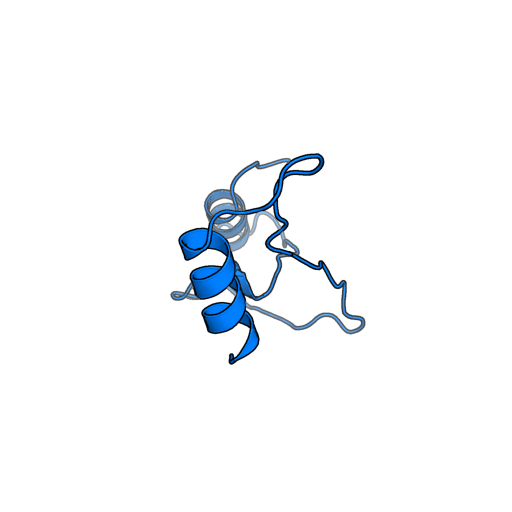s of gyration: 18.04 Å; chains: 1; bounding box: 41×25×45 Å